Protein AF-A0A923KQR6-F1 (afdb_monomer)

InterPro domains:
  IPR025668 Transposase DDE domain [PF13586] (18-102)

Radius of gyration: 24.92 Å; Cα contacts (8 Å, |Δi|>4): 46; chains: 1; bounding box: 76×53×46 Å

pLDDT: mean 71.99, std 11.34, range [41.59, 89.44]

Secondary structure (DSSP, 8-state):
-HHHHHHHHHHHTT---GGG--HHHHHHHHHTT----S--SSSPPTT----HHHHHHHHHHHHHHHHHHHHHHHHS-GGG---SSHHHHHHHHHHHHHHHHTTHHHHHHHHHHHHHHHHHHHHHHHHHHTT-

Mean predicted aligned error: 14.21 Å

Foldseek 3Di:
DPPLVCLVVCCLVLQDDPVQLDPVSVVVCVVVVHDDADDHPDDDDPDDPHPPVVSVVSVVVNVVVVVLVVCLCVVLVLVPDPDPDVVVNVVSSVVSVVCSVVPVCVVVVVVVVVVVVVVVVVVVVVVVVVPD

Structure (mmCIF, N/CA/C/O backbone):
data_AF-A0A923KQR6-F1
#
_entry.id   AF-A0A923KQR6-F1
#
loop_
_atom_site.group_PDB
_atom_site.id
_atom_site.type_symbol
_atom_site.label_atom_id
_atom_site.label_alt_id
_atom_site.label_comp_id
_atom_site.label_asym_id
_atom_site.label_entity_id
_atom_site.label_seq_id
_a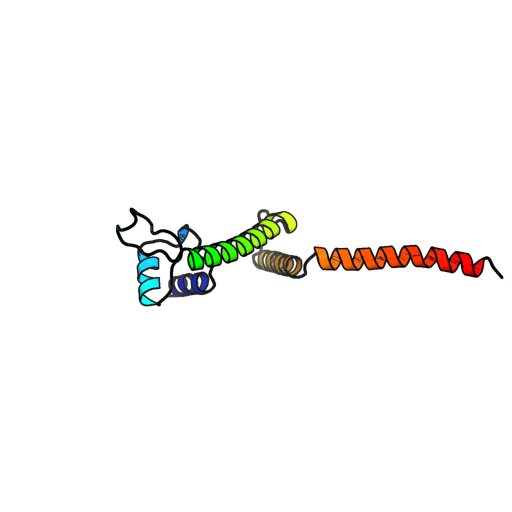tom_site.pdbx_PDB_ins_code
_atom_site.Cartn_x
_atom_site.Cartn_y
_atom_site.Cartn_z
_atom_site.occupancy
_atom_site.B_iso_or_equiv
_atom_site.auth_seq_id
_atom_site.auth_comp_id
_atom_site.auth_asym_id
_atom_site.auth_atom_id
_atom_site.pdbx_PDB_model_num
ATOM 1 N N . MET A 1 1 ? -21.169 2.965 -13.593 1.00 42.28 1 MET A N 1
ATOM 2 C CA . MET A 1 1 ? -21.320 1.812 -12.669 1.00 42.28 1 MET A CA 1
ATOM 3 C C . MET A 1 1 ? -19.983 1.195 -12.230 1.00 42.28 1 MET A C 1
ATOM 5 O O . MET A 1 1 ? -19.908 0.704 -11.112 1.00 42.28 1 MET A O 1
ATOM 9 N N . SER A 1 2 ? -18.929 1.223 -13.055 1.00 52.66 2 SER A N 1
ATOM 10 C CA . SER A 1 2 ? -17.590 0.686 -12.735 1.00 52.66 2 SER A CA 1
ATOM 11 C C . SER A 1 2 ? -16.929 1.319 -11.499 1.00 52.66 2 SER A 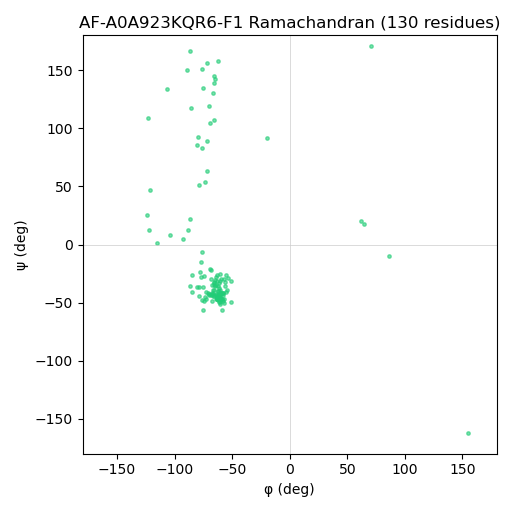C 1
ATOM 13 O O . SER A 1 2 ? -16.595 0.620 -10.546 1.00 52.66 2 SER A O 1
ATOM 15 N N . ASP A 1 3 ? -16.774 2.642 -11.493 1.00 58.41 3 ASP A N 1
ATOM 16 C CA . ASP A 1 3 ? -15.994 3.391 -10.494 1.00 58.41 3 ASP A CA 1
ATOM 17 C C . ASP A 1 3 ? -16.477 3.190 -9.037 1.00 58.41 3 ASP A C 1
ATOM 19 O O . ASP A 1 3 ? -15.681 2.905 -8.141 1.00 58.41 3 ASP A O 1
ATOM 23 N N . THR A 1 4 ? -17.791 3.208 -8.786 1.00 59.75 4 THR A N 1
ATOM 24 C CA . THR A 1 4 ? -18.372 2.917 -7.458 1.00 59.75 4 THR A CA 1
ATOM 25 C C . THR A 1 4 ? -18.219 1.459 -7.014 1.00 59.75 4 THR A C 1
ATOM 27 O O . THR A 1 4 ? -18.273 1.189 -5.809 1.00 59.75 4 THR A O 1
ATOM 30 N N . LYS A 1 5 ? -18.022 0.514 -7.945 1.00 60.91 5 LYS A N 1
ATOM 31 C CA . LYS A 1 5 ? -17.699 -0.882 -7.617 1.00 60.91 5 LYS A CA 1
ATOM 32 C C . LYS A 1 5 ? -16.238 -0.975 -7.174 1.00 60.91 5 LYS A C 1
ATOM 34 O O . LYS A 1 5 ? -16.004 -1.321 -6.015 1.00 60.91 5 LYS A O 1
ATOM 39 N N . ILE A 1 6 ? -15.315 -0.516 -8.028 1.00 58.88 6 ILE A N 1
ATOM 40 C CA . ILE A 1 6 ? -13.860 -0.465 -7.786 1.00 58.88 6 ILE A CA 1
ATOM 41 C C . ILE A 1 6 ? -13.551 0.209 -6.442 1.00 58.88 6 ILE A C 1
ATOM 43 O O . ILE A 1 6 ? -12.855 -0.367 -5.609 1.00 58.88 6 ILE A O 1
ATOM 47 N N . LYS A 1 7 ? -14.137 1.384 -6.171 1.00 60.88 7 LYS A N 1
ATOM 48 C CA . LYS A 1 7 ? -13.958 2.105 -4.898 1.00 60.88 7 LYS A CA 1
ATOM 49 C C . LYS A 1 7 ? -14.399 1.294 -3.677 1.00 60.88 7 LYS A C 1
ATOM 51 O O . LYS A 1 7 ? -13.704 1.300 -2.667 1.00 60.88 7 LYS A O 1
ATOM 56 N N . SER A 1 8 ? -15.531 0.589 -3.749 1.00 62.41 8 SER A N 1
ATOM 57 C CA . SER A 1 8 ? -16.006 -0.231 -2.621 1.00 62.41 8 SER A CA 1
ATOM 58 C C . SER A 1 8 ? -15.217 -1.527 -2.418 1.00 62.41 8 SER A C 1
ATOM 60 O O . SER A 1 8 ? -15.140 -2.030 -1.302 1.00 62.41 8 SER A O 1
ATOM 62 N N . GLU A 1 9 ? -14.637 -2.053 -3.493 1.00 64.94 9 GLU A N 1
ATOM 63 C CA . GLU A 1 9 ? -13.858 -3.289 -3.511 1.00 64.94 9 GLU A CA 1
ATOM 64 C C . GLU A 1 9 ? -12.443 -3.043 -2.980 1.00 64.94 9 GLU A C 1
ATOM 66 O O . GLU A 1 9 ? -11.993 -3.744 -2.079 1.00 64.94 9 GLU A O 1
ATOM 71 N N . PHE A 1 10 ? -11.799 -1.953 -3.413 1.00 63.81 10 PHE A N 1
ATOM 72 C CA . PHE A 1 10 ? -10.476 -1.550 -2.936 1.00 63.81 10 PHE A CA 1
ATOM 73 C C . PHE A 1 10 ? -10.417 -1.409 -1.407 1.00 63.81 10 PHE A C 1
ATOM 75 O O . PHE A 1 10 ? -9.431 -1.832 -0.805 1.00 63.81 10 PHE A O 1
ATOM 82 N N . ILE A 1 11 ? -11.464 -0.871 -0.754 1.00 65.06 11 ILE A N 1
ATOM 83 C CA . ILE A 1 11 ? -11.392 -0.583 0.708 1.00 65.06 11 ILE A CA 1
ATOM 84 C C . ILE A 1 11 ? -11.765 -1.895 1.457 1.00 65.06 11 ILE A C 1
ATOM 86 O O . ILE A 1 11 ? -11.283 -2.131 2.560 1.00 65.06 11 ILE A O 1
ATOM 90 N N . ARG A 1 12 ? -12.563 -2.802 0.853 1.00 64.56 12 ARG A N 1
ATOM 91 C CA . ARG A 1 12 ? -12.886 -4.121 1.442 1.00 64.56 12 ARG A CA 1
ATOM 92 C C . ARG A 1 12 ? -11.610 -4.921 1.743 1.00 64.56 12 ARG A C 1
ATOM 94 O O . ARG A 1 12 ? -11.590 -5.669 2.711 1.00 64.56 12 ARG A O 1
ATOM 101 N N . HIS A 1 13 ? -10.544 -4.698 0.975 1.00 63.94 13 HIS A N 1
ATOM 102 C CA . HIS A 1 13 ? -9.200 -5.235 1.213 1.00 63.94 13 HIS A CA 1
ATOM 103 C C . HIS A 1 13 ? -8.323 -4.368 2.152 1.00 63.94 13 HIS A C 1
ATOM 105 O O . HIS A 1 13 ? -7.101 -4.444 2.105 1.00 63.94 13 HIS A O 1
ATOM 111 N N . GLY A 1 14 ? -8.923 -3.513 2.987 1.00 60.34 14 GLY A N 1
ATOM 112 C CA . GLY A 1 14 ? -8.250 -2.705 4.015 1.00 60.34 14 GLY A CA 1
ATOM 113 C C . GLY A 1 14 ? -7.675 -1.356 3.554 1.00 60.34 14 GLY A C 1
ATOM 114 O O . GLY A 1 14 ? -7.306 -0.530 4.389 1.00 60.34 14 GLY A O 1
ATOM 115 N N . PHE A 1 15 ? -7.618 -1.066 2.248 1.00 62.12 15 PHE A N 1
ATOM 116 C CA . PHE A 1 15 ? -6.844 0.062 1.698 1.00 62.12 15 PHE A CA 1
ATOM 117 C C . PHE A 1 15 ? -7.515 1.462 1.828 1.00 62.12 15 PHE A C 1
ATOM 119 O O . PHE A 1 15 ? -7.611 2.233 0.868 1.00 62.12 15 PHE A O 1
ATOM 126 N N . TRP A 1 16 ? -7.957 1.841 3.037 1.00 66.88 16 TRP A N 1
ATOM 127 C CA . TRP A 1 16 ? -8.640 3.111 3.352 1.00 66.88 16 TRP A CA 1
ATOM 128 C C . TRP A 1 16 ? -7.687 4.315 3.537 1.00 66.88 16 TRP A C 1
ATOM 130 O O . TRP A 1 16 ? -7.321 4.691 4.654 1.00 66.88 16 TRP A O 1
ATOM 140 N N . HIS A 1 17 ? -7.316 5.000 2.445 1.00 67.94 17 HIS A N 1
ATOM 141 C CA . HIS A 1 17 ? -6.623 6.303 2.530 1.00 67.94 17 HIS A CA 1
ATOM 142 C C . HIS A 1 17 ? -7.581 7.465 2.895 1.00 67.94 17 HIS A C 1
ATOM 144 O O . HIS A 1 17 ? -8.757 7.453 2.527 1.00 67.94 17 HIS A O 1
ATOM 150 N N . LYS A 1 18 ? -7.082 8.527 3.561 1.00 69.81 18 LYS A N 1
ATOM 151 C CA . LYS A 1 18 ? -7.883 9.666 4.090 1.00 69.81 18 LYS A CA 1
ATOM 152 C C . LYS A 1 18 ? -8.786 10.341 3.042 1.00 69.81 18 LYS A C 1
ATOM 154 O O . LYS A 1 18 ? -9.857 10.853 3.385 1.00 69.81 18 LYS A O 1
ATOM 159 N N . VAL A 1 19 ? -8.380 10.311 1.770 1.00 73.44 19 VAL A N 1
ATOM 160 C CA . VAL A 1 19 ? -9.146 10.802 0.607 1.00 73.44 19 VAL A CA 1
ATOM 161 C C . VAL A 1 19 ? -10.534 10.155 0.522 1.00 73.44 19 VAL A C 1
ATOM 163 O O . VAL A 1 19 ? -11.516 10.861 0.295 1.00 73.44 19 VAL A O 1
ATOM 166 N N . TYR A 1 20 ? -10.640 8.853 0.799 1.00 70.31 20 TYR A N 1
ATOM 167 C CA . TYR A 1 20 ? -11.861 8.073 0.598 1.00 70.31 20 TYR A CA 1
ATOM 168 C C . TYR A 1 20 ? -12.947 8.278 1.666 1.00 70.31 20 TYR A C 1
ATOM 170 O O . TYR A 1 20 ? -14.100 7.949 1.398 1.00 70.31 20 TYR A O 1
ATOM 178 N N . ARG A 1 21 ? -12.648 8.878 2.833 1.00 74.44 21 ARG A N 1
ATOM 179 C CA . ARG A 1 21 ? -13.660 9.239 3.855 1.00 74.44 21 ARG A CA 1
ATOM 180 C C . ARG A 1 21 ? -14.515 10.461 3.442 1.00 74.44 21 ARG A C 1
ATOM 182 O O . ARG A 1 21 ? -14.567 11.446 4.176 1.00 74.44 21 ARG A O 1
ATOM 189 N N . ASN A 1 22 ? -15.150 10.452 2.266 1.00 78.12 22 ASN A N 1
ATOM 190 C CA . ASN A 1 22 ? -16.165 11.453 1.896 1.00 78.12 22 ASN A CA 1
ATOM 191 C C . ASN A 1 22 ? -17.569 11.027 2.402 1.00 78.12 22 ASN A C 1
ATOM 193 O O . ASN A 1 22 ? -17.765 9.891 2.839 1.00 78.12 22 ASN A O 1
ATOM 197 N N . ARG A 1 23 ? -18.552 11.942 2.388 1.00 78.56 23 ARG A N 1
ATOM 198 C CA . ARG A 1 23 ? -19.908 11.675 2.924 1.00 78.56 23 ARG A CA 1
ATOM 199 C C . ARG A 1 23 ? -20.666 10.592 2.138 1.00 78.56 23 ARG A C 1
ATOM 201 O O . ARG A 1 23 ? -21.469 9.873 2.724 1.00 78.56 23 ARG A O 1
ATOM 208 N N . GLU A 1 24 ? -20.405 10.464 0.842 1.00 82.19 24 GLU A N 1
ATOM 209 C CA . GLU A 1 24 ? -21.052 9.492 -0.053 1.00 82.19 24 GLU A CA 1
ATOM 210 C C . GLU A 1 24 ? -20.529 8.076 0.186 1.00 82.19 24 GLU A C 1
ATOM 212 O O . GLU A 1 24 ? -21.317 7.162 0.410 1.00 82.19 24 GLU A O 1
ATOM 217 N N . ASN A 1 25 ? -19.207 7.903 0.241 1.00 79.38 25 ASN A N 1
ATOM 218 C CA . ASN A 1 25 ? -18.563 6.638 0.573 1.00 79.38 25 ASN A CA 1
ATOM 219 C C . ASN A 1 25 ? -18.948 6.185 1.984 1.00 79.38 25 ASN A C 1
ATOM 221 O O . ASN A 1 25 ? -19.196 5.004 2.180 1.00 79.38 25 ASN A O 1
ATOM 225 N N . LEU A 1 26 ? -19.082 7.101 2.954 1.00 78.69 26 LEU A N 1
ATOM 226 C CA . LEU A 1 26 ? -19.596 6.768 4.289 1.00 78.69 26 LEU A CA 1
ATOM 227 C C . LEU A 1 26 ? -21.029 6.201 4.236 1.00 78.69 26 LEU A C 1
ATOM 229 O O . LEU A 1 26 ? -21.301 5.194 4.889 1.00 78.69 26 LEU A O 1
ATOM 233 N N . LYS A 1 27 ? -21.931 6.782 3.428 1.00 82.44 27 LYS A N 1
ATOM 234 C CA . LYS A 1 27 ? -23.270 6.208 3.181 1.00 82.44 27 LYS A CA 1
ATOM 235 C C . LYS A 1 27 ? -23.178 4.845 2.478 1.00 82.44 27 LYS A C 1
ATOM 237 O O . LYS A 1 27 ? -23.807 3.890 2.923 1.00 82.44 27 LYS A O 1
ATOM 242 N N . LEU A 1 28 ? -22.360 4.735 1.430 1.00 81.75 28 LEU A N 1
ATOM 243 C CA . LEU A 1 28 ? -22.159 3.509 0.649 1.00 81.75 28 LEU A CA 1
ATOM 244 C C . LEU A 1 28 ? -21.603 2.356 1.499 1.00 81.75 28 LEU A C 1
ATOM 246 O O . LEU A 1 28 ? -22.022 1.215 1.327 1.00 81.75 28 LEU A O 1
ATOM 250 N N . CYS A 1 29 ? -20.686 2.644 2.425 1.00 78.44 29 CYS A N 1
ATOM 251 C CA . CYS A 1 29 ? -20.106 1.652 3.327 1.00 78.44 29 CYS A CA 1
ATOM 252 C C . CYS A 1 29 ? -21.124 1.179 4.366 1.00 78.44 29 CYS A C 1
ATOM 254 O O . CYS A 1 29 ? -21.243 -0.027 4.557 1.00 78.44 29 CYS A O 1
ATOM 256 N N . LYS A 1 30 ? -21.935 2.087 4.937 1.00 81.19 30 LYS A N 1
ATOM 257 C CA . LYS A 1 30 ? -23.067 1.707 5.803 1.00 81.19 30 LYS A CA 1
ATOM 258 C C . LYS A 1 30 ? -24.048 0.773 5.084 1.00 81.19 30 LYS A C 1
ATOM 260 O O . LYS A 1 30 ? -24.377 -0.274 5.625 1.00 81.19 30 LYS A O 1
ATOM 265 N N . VAL A 1 31 ? -24.445 1.098 3.849 1.00 84.69 31 VAL A N 1
ATOM 266 C CA . VAL A 1 31 ? -25.334 0.245 3.027 1.00 84.69 31 VAL A CA 1
ATOM 267 C C . VAL A 1 31 ? -24.703 -1.116 2.697 1.00 84.69 31 VAL A C 1
ATOM 269 O O . VAL A 1 31 ? -25.413 -2.107 2.581 1.00 84.69 31 VAL A O 1
ATOM 272 N N . LYS A 1 32 ? -23.373 -1.191 2.564 1.00 81.12 32 LYS A N 1
ATOM 273 C CA . LYS A 1 32 ? -22.635 -2.431 2.259 1.00 81.12 32 LYS A CA 1
ATOM 274 C C . LYS A 1 32 ? -22.142 -3.202 3.497 1.00 81.12 32 LYS A C 1
ATOM 276 O O . LYS A 1 32 ? -21.408 -4.171 3.323 1.00 81.12 32 LYS A O 1
ATOM 281 N N . GLY A 1 33 ? -22.486 -2.776 4.717 1.00 78.81 33 GLY A N 1
ATOM 282 C CA . GLY A 1 33 ? -21.999 -3.389 5.964 1.00 78.81 33 GLY A CA 1
ATOM 283 C C . GLY A 1 33 ? -20.484 -3.259 6.198 1.00 78.81 33 GLY A C 1
ATOM 284 O O . GLY A 1 33 ? -19.912 -3.999 6.991 1.00 78.81 33 GLY A O 1
ATOM 285 N N . ILE A 1 34 ? -19.809 -2.342 5.497 1.00 77.88 34 ILE A N 1
ATOM 286 C CA . ILE A 1 34 ? -18.351 -2.172 5.543 1.00 77.88 34 ILE A CA 1
ATOM 287 C C . ILE A 1 34 ? -17.980 -1.250 6.712 1.00 77.88 34 ILE A C 1
ATOM 289 O O . ILE A 1 34 ? -18.340 -0.068 6.712 1.00 77.88 34 ILE A O 1
ATOM 293 N N . ARG A 1 35 ? -17.219 -1.769 7.687 1.00 74.69 35 ARG A N 1
ATOM 294 C CA . ARG A 1 35 ? -16.626 -0.964 8.769 1.00 74.69 35 ARG A CA 1
ATOM 295 C C . ARG A 1 3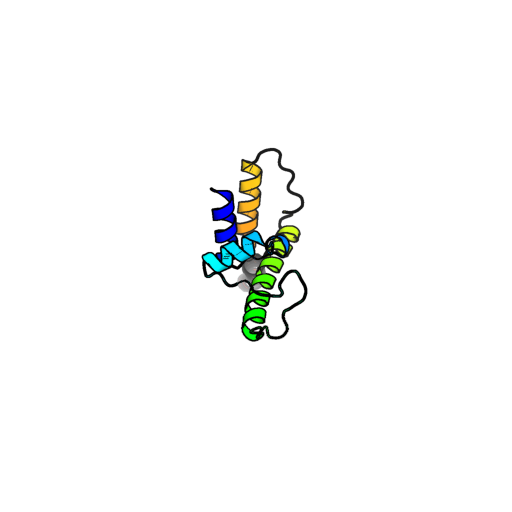5 ? -15.591 0.012 8.197 1.00 74.69 35 ARG A C 1
ATOM 297 O O . ARG A 1 35 ? -14.810 -0.344 7.318 1.00 74.69 35 ARG A O 1
ATOM 304 N N . LEU A 1 36 ? -15.584 1.240 8.715 1.00 73.56 36 LEU A N 1
ATOM 305 C CA . LEU A 1 36 ? -14.630 2.289 8.359 1.00 73.56 36 L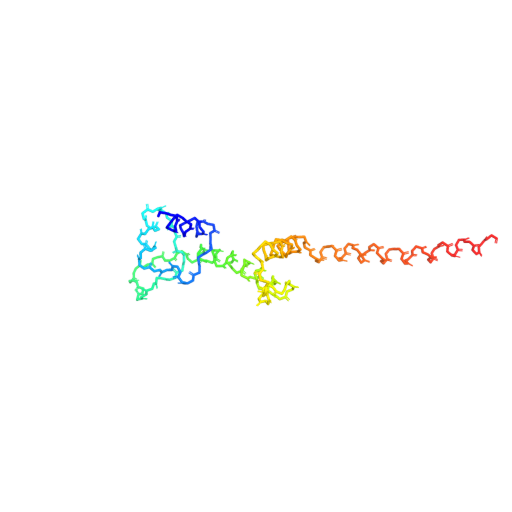EU A CA 1
ATOM 306 C C . LEU A 1 36 ? -13.909 2.767 9.619 1.00 73.56 36 LEU A C 1
ATOM 308 O O . LEU A 1 36 ? -14.512 3.426 10.461 1.00 73.56 36 LEU A O 1
ATOM 312 N N . SER A 1 37 ? -12.633 2.418 9.726 1.00 70.31 37 SER A N 1
ATOM 313 C CA . SER A 1 37 ? -11.840 2.553 10.952 1.00 70.31 37 SER A CA 1
ATOM 314 C C . SER A 1 37 ? -11.144 3.916 11.047 1.00 70.31 37 SER A C 1
ATOM 316 O O . SER A 1 37 ? -10.805 4.524 10.019 1.00 70.31 37 SER A O 1
ATOM 318 N N . GLY A 1 38 ? -10.932 4.411 12.268 1.00 71.38 38 GLY A N 1
ATOM 319 C CA . GLY A 1 38 ? -10.443 5.758 12.582 1.00 71.38 38 GLY A CA 1
ATOM 320 C C . GLY A 1 38 ? -11.428 6.921 12.308 1.00 71.38 38 GLY A C 1
ATOM 321 O O . GLY A 1 38 ? -12.458 6.759 11.654 1.00 71.38 38 GLY A O 1
ATOM 322 N N . PRO A 1 39 ? -11.103 8.151 12.758 1.00 69.31 39 PRO A N 1
ATOM 323 C CA . PRO A 1 39 ? -12.090 9.208 13.018 1.00 69.31 39 PRO A CA 1
ATOM 324 C C . PRO A 1 39 ? -12.849 9.750 11.793 1.00 69.31 39 PRO A C 1
ATOM 326 O O . PRO A 1 39 ? -12.296 9.933 10.699 1.00 69.31 39 PRO A O 1
ATOM 329 N N . ALA A 1 40 ? -14.121 10.092 12.012 1.00 66.19 40 ALA A N 1
ATOM 330 C CA . ALA A 1 40 ? -14.990 10.742 11.034 1.00 66.19 40 ALA A CA 1
ATOM 331 C C . ALA A 1 40 ? -14.476 12.135 10.605 1.00 66.19 40 ALA A C 1
ATOM 333 O O . ALA A 1 40 ? -13.729 12.800 11.322 1.00 66.19 40 ALA A O 1
ATOM 334 N N . ARG A 1 41 ? -14.902 12.620 9.426 1.00 65.00 41 ARG A N 1
ATOM 335 C CA . ARG A 1 41 ? -14.644 14.010 9.003 1.00 65.00 41 ARG A CA 1
ATOM 336 C C . ARG A 1 41 ? -15.637 14.966 9.674 1.00 65.00 41 ARG A C 1
ATOM 338 O O . ARG A 1 41 ? -16.714 15.207 9.131 1.00 65.00 41 ARG A O 1
ATOM 345 N N . GLY A 1 42 ? -15.257 15.524 10.820 1.00 70.06 42 GLY A N 1
ATOM 346 C CA . GLY A 1 42 ? -16.024 16.542 11.541 1.00 70.06 42 GLY A CA 1
ATOM 347 C C . GLY A 1 42 ? -15.714 16.541 13.036 1.00 70.06 42 GLY A C 1
ATOM 348 O O . GLY A 1 42 ? -14.707 15.978 13.463 1.00 70.06 42 GLY A O 1
ATOM 349 N N . ARG A 1 43 ? -16.603 17.145 13.830 1.00 75.88 43 ARG A N 1
ATOM 350 C CA . ARG A 1 43 ? -16.624 16.977 15.289 1.00 75.88 43 ARG A CA 1
ATOM 351 C C . ARG A 1 43 ? -17.002 15.518 15.614 1.00 75.88 43 ARG A C 1
ATOM 353 O O . ARG A 1 43 ? -17.991 15.049 15.047 1.00 75.88 43 ARG A O 1
ATOM 360 N N . PRO A 1 44 ? -16.265 14.799 16.482 1.00 67.00 44 PRO A N 1
ATOM 361 C CA . PRO A 1 44 ? -16.696 13.483 16.950 1.00 67.00 44 PRO A CA 1
ATOM 362 C C . PRO A 1 44 ? -17.993 13.618 17.772 1.00 67.00 44 PRO A C 1
ATOM 364 O O . PRO A 1 44 ? -18.146 14.612 18.492 1.00 67.00 44 PRO A O 1
ATOM 367 N N . PRO A 1 45 ? -18.942 12.673 17.669 1.00 69.19 45 PRO A N 1
ATOM 368 C CA . PRO A 1 45 ? -20.139 12.682 18.499 1.00 69.19 45 PRO A CA 1
ATOM 369 C C . PRO A 1 45 ? -19.789 12.312 19.948 1.00 69.19 45 PRO A C 1
ATOM 371 O O . PRO A 1 45 ? -18.795 11.639 20.213 1.00 69.19 45 PRO A O 1
ATOM 374 N N . GLN A 1 46 ? -20.629 12.745 20.890 1.00 67.38 46 GLN A N 1
ATOM 375 C CA . GLN A 1 46 ? -20.356 12.671 22.332 1.00 67.38 46 GLN A CA 1
ATOM 376 C C . GLN A 1 46 ? -20.126 11.233 22.854 1.00 67.38 46 GLN A C 1
ATOM 378 O O . GLN A 1 46 ? -19.382 11.054 23.814 1.00 67.38 46 GLN A O 1
ATOM 383 N N . ASN A 1 47 ? -20.744 10.228 22.216 1.00 59.62 47 ASN A N 1
ATOM 384 C CA . ASN A 1 47 ? -20.866 8.854 22.724 1.00 59.62 47 ASN A CA 1
ATOM 385 C C . ASN A 1 47 ? -20.308 7.775 21.760 1.00 59.62 47 ASN A C 1
ATOM 387 O O . ASN A 1 47 ? -20.759 6.631 21.805 1.00 59.62 47 ASN A O 1
ATOM 391 N N . ASP A 1 48 ? -19.359 8.102 20.871 1.00 64.62 48 ASP A N 1
ATOM 392 C CA . ASP A 1 48 ? -18.720 7.087 20.008 1.00 64.62 48 ASP A CA 1
ATOM 393 C C . ASP A 1 48 ? -17.815 6.152 20.839 1.00 64.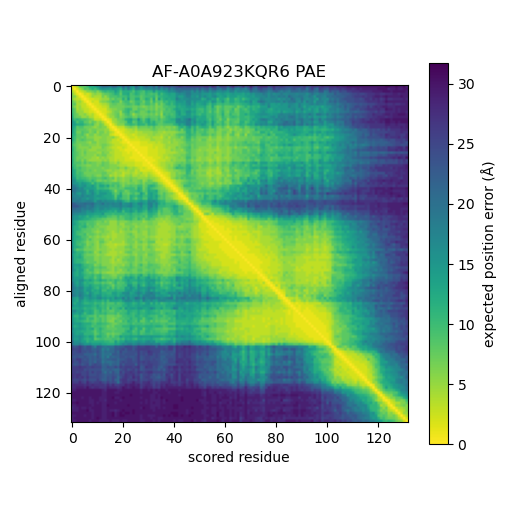62 48 ASP A C 1
ATOM 395 O O . ASP A 1 48 ? -16.694 6.505 21.219 1.00 64.62 48 ASP A O 1
ATOM 399 N N . VAL A 1 49 ? -18.279 4.923 21.086 1.00 63.06 49 VAL A N 1
ATOM 400 C CA . VAL A 1 49 ? -17.467 3.843 21.672 1.00 63.06 49 VAL A CA 1
ATOM 401 C C . VAL A 1 49 ? -16.526 3.289 20.597 1.00 63.06 49 VAL A C 1
ATOM 403 O O . VAL A 1 49 ? -16.814 2.300 19.927 1.00 63.06 49 VAL A O 1
ATOM 406 N N . ILE A 1 50 ? -15.393 3.966 20.404 1.00 67.06 50 ILE A N 1
ATOM 407 C CA . ILE A 1 50 ? -14.338 3.538 19.477 1.00 67.06 50 ILE A CA 1
ATOM 408 C C . ILE A 1 50 ? -13.654 2.283 20.039 1.00 67.06 50 ILE A C 1
ATOM 410 O O . ILE A 1 50 ? -13.025 2.343 21.100 1.00 67.06 50 ILE A O 1
ATOM 414 N N . ASP A 1 51 ? -13.707 1.167 19.305 1.00 72.81 51 ASP A N 1
ATOM 415 C CA . ASP A 1 51 ? -12.903 -0.021 19.612 1.00 72.81 51 ASP A CA 1
ATOM 416 C C . ASP A 1 51 ? -11.426 0.233 19.279 1.00 72.81 51 ASP A C 1
ATOM 418 O O . ASP A 1 51 ? -10.934 -0.041 18.184 1.00 72.81 51 ASP A O 1
ATOM 422 N N . LYS A 1 52 ? -10.708 0.753 20.276 1.00 76.38 52 LYS A N 1
ATOM 423 C CA . LYS A 1 52 ? -9.277 1.071 20.201 1.00 76.38 52 LYS A CA 1
ATOM 424 C C . LYS A 1 52 ? -8.395 -0.150 19.914 1.00 76.38 52 LYS A C 1
ATOM 426 O O . LYS A 1 52 ? -7.294 0.039 19.403 1.00 76.38 52 LYS A O 1
ATOM 431 N N . LYS A 1 53 ? -8.827 -1.376 20.252 1.00 79.62 53 LYS A N 1
ATOM 432 C CA . LYS A 1 53 ? -8.041 -2.592 19.973 1.00 79.62 53 LYS A CA 1
ATOM 433 C C . LYS A 1 53 ? -8.085 -2.902 18.484 1.00 79.62 53 LYS A C 1
ATOM 435 O O . LYS A 1 53 ? -7.044 -3.129 17.874 1.00 79.62 53 LYS A O 1
ATOM 440 N N . GLN A 1 54 ? -9.277 -2.855 17.900 1.00 74.00 54 GLN A N 1
ATOM 441 C CA . GLN A 1 54 ? -9.464 -3.102 16.479 1.00 74.00 54 GLN A CA 1
ATOM 442 C C . GLN A 1 54 ? -8.899 -1.964 15.612 1.00 74.00 54 GLN A C 1
ATOM 444 O O . GLN A 1 54 ? -8.194 -2.246 14.647 1.00 74.00 54 GLN A O 1
ATOM 449 N N . ASP A 1 55 ? -9.114 -0.695 15.986 1.00 78.12 55 ASP A N 1
ATOM 450 C CA . ASP A 1 55 ? -8.509 0.460 15.293 1.00 78.12 55 ASP A CA 1
ATOM 451 C C . ASP A 1 55 ? -6.967 0.345 15.256 1.00 78.12 55 ASP A C 1
ATOM 453 O O . ASP A 1 55 ? -6.348 0.707 14.257 1.00 78.12 55 ASP A O 1
ATOM 457 N N . TYR A 1 56 ? -6.333 -0.202 16.305 1.00 80.94 56 TYR A N 1
ATOM 458 C CA . TYR A 1 56 ? -4.885 -0.450 16.337 1.00 80.94 56 TYR A CA 1
ATOM 459 C C . TYR A 1 56 ? -4.437 -1.529 15.336 1.00 80.94 56 TYR A C 1
ATOM 461 O O . TYR A 1 56 ? -3.459 -1.311 14.620 1.00 80.94 56 TYR A O 1
ATOM 469 N N . VAL A 1 57 ? -5.154 -2.656 15.236 1.00 81.50 57 VAL A N 1
ATOM 470 C CA . VAL A 1 57 ? -4.857 -3.715 14.247 1.00 81.50 57 VAL A CA 1
ATOM 471 C C . VAL A 1 57 ? -4.974 -3.163 12.824 1.00 81.50 57 VAL A C 1
ATOM 473 O O . VAL A 1 57 ? -4.026 -3.266 12.045 1.00 81.50 57 VAL A O 1
ATOM 476 N N . ASP A 1 58 ? -6.078 -2.476 12.524 1.00 79.56 58 ASP A N 1
ATOM 477 C CA . ASP A 1 58 ? -6.339 -1.871 11.214 1.00 79.56 58 ASP A CA 1
ATOM 478 C C . ASP A 1 58 ? -5.272 -0.807 10.849 1.00 79.56 58 ASP A C 1
ATOM 480 O O . ASP A 1 58 ? -4.898 -0.645 9.683 1.00 79.56 58 ASP A O 1
ATOM 484 N N . ILE A 1 59 ? -4.732 -0.089 11.845 1.00 79.62 59 ILE A N 1
ATOM 485 C CA . ILE A 1 59 ? -3.593 0.829 11.681 1.00 79.62 59 ILE A CA 1
ATOM 486 C C . ILE A 1 59 ? -2.289 0.064 11.400 1.00 79.62 59 ILE A C 1
ATOM 488 O O . ILE A 1 59 ? -1.531 0.477 10.519 1.00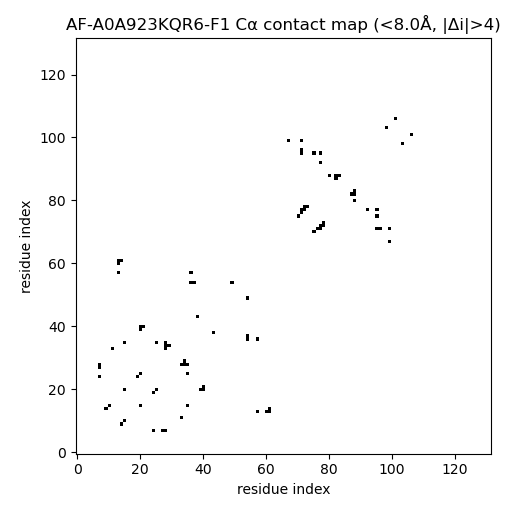 79.62 59 ILE A O 1
ATOM 492 N N . CYS A 1 60 ? -2.013 -1.034 12.107 1.00 83.38 60 CYS A N 1
ATOM 493 C CA . CYS A 1 60 ? -0.813 -1.851 11.912 1.00 83.38 60 CYS A CA 1
ATOM 494 C C . CYS A 1 60 ? -0.750 -2.481 10.513 1.00 83.38 60 CYS A C 1
ATOM 496 O O . CYS A 1 60 ? 0.277 -2.346 9.841 1.00 83.38 60 CYS A O 1
ATOM 498 N N . GLU A 1 61 ? -1.843 -3.088 10.041 1.00 80.50 61 GLU A N 1
ATOM 499 C CA . GLU A 1 61 ? -1.947 -3.651 8.685 1.00 80.50 61 GLU A CA 1
ATOM 500 C C . GLU A 1 61 ? -1.692 -2.577 7.617 1.00 80.50 61 GLU A C 1
ATOM 502 O O . GLU A 1 61 ? -0.842 -2.730 6.732 1.00 80.50 61 GLU A O 1
ATOM 507 N N . ARG A 1 62 ? -2.362 -1.425 7.755 1.00 80.31 62 ARG A N 1
ATOM 508 C CA . ARG A 1 62 ? -2.187 -0.264 6.874 1.00 80.31 62 ARG A CA 1
ATOM 509 C C . ARG A 1 62 ? -0.737 0.238 6.859 1.00 80.31 62 ARG A C 1
ATOM 511 O O . ARG A 1 62 ? -0.216 0.561 5.792 1.00 80.31 62 ARG A O 1
ATOM 518 N N . ILE A 1 63 ? -0.069 0.287 8.013 1.00 80.94 63 ILE A N 1
ATOM 519 C CA . ILE A 1 63 ? 1.338 0.703 8.129 1.00 80.94 63 ILE A CA 1
ATOM 520 C C . ILE A 1 63 ? 2.279 -0.292 7.436 1.00 80.94 63 ILE A C 1
ATOM 522 O O . ILE A 1 63 ? 3.238 0.139 6.792 1.00 80.94 63 ILE A O 1
ATOM 526 N N . GLU A 1 64 ? 2.041 -1.602 7.522 1.00 82.56 64 GLU A N 1
ATOM 527 C CA . GLU A 1 64 ? 2.876 -2.590 6.826 1.00 82.56 64 GLU A CA 1
ATOM 528 C C . GLU A 1 64 ? 2.789 -2.431 5.299 1.00 82.56 64 GLU A C 1
ATOM 530 O O . GLU A 1 64 ? 3.808 -2.432 4.599 1.00 82.56 64 GLU A O 1
ATOM 535 N N . VAL A 1 65 ? 1.580 -2.204 4.786 1.00 78.12 65 VAL A N 1
ATOM 536 C CA . VAL A 1 65 ? 1.326 -1.925 3.367 1.00 78.12 65 VAL A CA 1
ATOM 537 C C . VAL A 1 65 ? 1.998 -0.619 2.925 1.00 78.12 65 VAL A C 1
ATOM 539 O O . VAL A 1 65 ? 2.689 -0.593 1.905 1.00 78.12 65 VAL A O 1
ATOM 542 N N . GLU A 1 66 ? 1.863 0.466 3.692 1.00 83.00 66 GLU A N 1
ATOM 543 C CA . GLU A 1 66 ? 2.503 1.748 3.363 1.00 83.00 66 GLU A CA 1
ATOM 544 C C . GLU A 1 66 ? 4.038 1.670 3.429 1.00 83.00 66 GLU A C 1
ATOM 546 O O . GLU A 1 66 ? 4.718 2.277 2.595 1.00 83.00 66 GLU A O 1
ATOM 551 N N . ARG A 1 67 ? 4.606 0.849 4.324 1.00 84.81 67 ARG A N 1
ATOM 552 C CA . ARG A 1 67 ? 6.042 0.508 4.330 1.00 84.81 67 ARG A CA 1
ATOM 553 C C . ARG A 1 67 ? 6.451 -0.241 3.059 1.00 84.81 67 ARG A C 1
ATOM 555 O O . ARG A 1 67 ? 7.441 0.145 2.438 1.00 84.81 67 ARG A O 1
ATOM 562 N N . LYS A 1 68 ? 5.683 -1.251 2.627 1.00 82.25 68 LYS A N 1
ATOM 563 C CA . LYS A 1 68 ? 5.923 -1.994 1.372 1.00 82.25 68 LYS A CA 1
ATOM 564 C C . LYS A 1 68 ? 5.902 -1.065 0.149 1.00 82.25 68 LYS A C 1
ATOM 566 O O . LYS A 1 68 ? 6.852 -1.082 -0.631 1.00 82.25 68 LYS A O 1
ATOM 571 N N . PHE A 1 69 ? 4.908 -0.181 0.022 1.00 80.38 69 PHE A N 1
ATOM 572 C CA . PHE A 1 69 ? 4.862 0.821 -1.058 1.00 80.38 69 PHE A CA 1
ATOM 573 C C . PHE A 1 69 ? 5.983 1.871 -0.980 1.00 80.38 69 PHE A C 1
ATOM 575 O O . PHE A 1 69 ? 6.467 2.331 -2.016 1.00 80.38 69 PHE A O 1
ATOM 582 N N . SER A 1 70 ? 6.422 2.255 0.219 1.00 84.50 70 SER A N 1
ATOM 583 C CA . SER A 1 70 ? 7.545 3.190 0.387 1.00 84.50 70 SER A CA 1
ATOM 584 C C . SER A 1 70 ? 8.867 2.552 -0.049 1.00 84.50 70 SER A C 1
ATOM 586 O O . SER A 1 70 ? 9.631 3.153 -0.804 1.00 84.50 70 SER A O 1
ATOM 588 N N . LEU A 1 71 ? 9.096 1.293 0.338 1.00 84.56 71 LEU A N 1
ATOM 589 C CA . LEU A 1 71 ? 10.251 0.500 -0.082 1.00 84.56 71 LEU A CA 1
ATOM 590 C C . LEU A 1 71 ? 10.232 0.243 -1.600 1.00 84.56 71 LEU A C 1
ATOM 592 O O . LEU A 1 71 ? 11.284 0.305 -2.232 1.00 84.56 71 LEU A O 1
ATOM 596 N N . ALA A 1 72 ? 9.049 0.064 -2.197 1.00 84.25 72 ALA A N 1
ATOM 597 C CA . ALA A 1 72 ? 8.858 -0.027 -3.645 1.00 84.25 72 ALA A CA 1
ATOM 598 C C . ALA A 1 72 ? 9.306 1.243 -4.388 1.00 84.25 72 ALA A C 1
ATOM 600 O O . ALA A 1 72 ? 10.065 1.172 -5.354 1.00 84.25 72 ALA A O 1
ATOM 601 N N . LYS A 1 73 ? 8.882 2.421 -3.911 1.00 84.62 73 LYS A N 1
ATOM 602 C CA . LYS A 1 73 ? 9.298 3.716 -4.474 1.00 84.62 73 LYS A CA 1
ATOM 603 C C . LYS A 1 73 ? 10.802 3.947 -4.342 1.00 84.62 73 LYS A C 1
ATOM 605 O O . LYS A 1 73 ? 11.402 4.448 -5.286 1.00 84.62 73 LYS A O 1
ATOM 610 N N . PHE A 1 74 ? 11.391 3.566 -3.207 1.00 83.12 74 PHE A N 1
ATOM 611 C CA . PHE A 1 74 ? 12.810 3.783 -2.918 1.00 83.12 74 PHE A CA 1
ATOM 612 C C . PHE A 1 74 ? 13.740 2.810 -3.660 1.00 83.12 74 PHE A C 1
ATOM 614 O O . PHE A 1 74 ? 14.711 3.246 -4.265 1.00 83.12 74 PHE A O 1
ATOM 621 N N . LYS A 1 75 ? 13.456 1.498 -3.644 1.00 80.62 75 LYS A N 1
ATOM 622 C CA . LYS A 1 75 ? 14.342 0.479 -4.243 1.00 80.62 75 LYS A CA 1
ATOM 623 C C . LYS A 1 75 ? 14.109 0.230 -5.728 1.00 80.62 75 LYS A C 1
ATOM 625 O O . LYS A 1 75 ? 15.062 -0.048 -6.442 1.00 80.62 75 LYS A O 1
ATOM 630 N N . CYS A 1 76 ? 12.859 0.290 -6.182 1.00 80.69 76 CYS A N 1
ATOM 631 C CA . CYS A 1 76 ? 12.489 -0.017 -7.567 1.00 80.69 76 CYS A CA 1
ATOM 632 C C . CYS A 1 76 ? 12.192 1.248 -8.387 1.00 80.69 76 CYS A C 1
ATOM 634 O O . CYS A 1 76 ? 11.679 1.156 -9.497 1.00 80.69 76 CYS A O 1
ATOM 636 N N . GLY A 1 77 ? 12.453 2.438 -7.832 1.00 82.38 77 GLY A N 1
ATOM 637 C CA . GLY A 1 77 ? 12.284 3.707 -8.537 1.00 82.38 77 GLY A CA 1
ATOM 638 C C . GLY A 1 77 ? 10.850 4.008 -8.987 1.00 82.38 77 GLY A C 1
ATOM 639 O O . GLY A 1 77 ? 10.676 4.840 -9.872 1.00 82.38 77 GLY A O 1
ATOM 640 N N . LEU A 1 78 ? 9.815 3.377 -8.405 1.00 84.25 78 LEU A N 1
ATOM 641 C CA . LEU A 1 78 ? 8.426 3.498 -8.894 1.00 84.25 78 LEU A CA 1
ATOM 642 C C . LEU A 1 78 ? 7.914 4.949 -8.983 1.00 84.25 78 LEU A C 1
ATOM 644 O O . LEU A 1 78 ? 7.035 5.237 -9.786 1.00 84.25 78 LEU A O 1
ATOM 648 N N . GLY A 1 79 ? 8.457 5.868 -8.175 1.00 79.94 79 GLY A N 1
ATOM 649 C CA . GLY A 1 79 ? 8.128 7.299 -8.235 1.00 79.94 79 GLY A CA 1
ATOM 650 C C . GLY A 1 79 ? 8.762 8.070 -9.404 1.00 79.94 79 GLY A C 1
ATOM 651 O O . GLY A 1 79 ? 8.455 9.244 -9.579 1.00 79.94 79 GLY A O 1
ATOM 652 N N . LEU A 1 80 ? 9.643 7.434 -10.182 1.00 82.88 80 LEU A N 1
ATOM 653 C CA . LEU A 1 80 ? 10.406 8.023 -11.290 1.00 82.88 80 LEU A CA 1
ATOM 654 C C . LEU A 1 80 ? 10.045 7.416 -12.659 1.00 82.88 80 LEU A C 1
ATOM 656 O O . LEU A 1 80 ? 10.624 7.808 -13.674 1.00 82.88 80 LEU A O 1
ATOM 660 N N . ILE A 1 81 ? 9.090 6.479 -12.713 1.00 83.38 81 ILE A N 1
ATOM 661 C CA . ILE A 1 81 ? 8.644 5.850 -13.962 1.00 83.38 81 ILE A CA 1
ATOM 662 C C . ILE A 1 81 ? 7.965 6.899 -14.854 1.00 83.38 81 ILE A C 1
ATOM 664 O O . ILE A 1 81 ? 6.840 7.323 -14.603 1.00 83.38 81 ILE A O 1
ATOM 668 N N . ARG A 1 82 ? 8.658 7.295 -15.927 1.00 76.25 82 ARG A N 1
ATOM 669 C CA . ARG A 1 82 ? 8.173 8.209 -16.979 1.00 76.25 82 ARG A CA 1
ATOM 670 C C . ARG A 1 82 ? 8.207 7.532 -18.353 1.00 76.25 82 ARG A C 1
ATOM 672 O O . ARG A 1 82 ? 8.741 8.071 -19.319 1.00 76.25 82 ARG A O 1
ATOM 679 N N . LEU A 1 83 ? 7.692 6.305 -18.411 1.00 81.69 83 LEU A N 1
ATOM 680 C CA . LEU A 1 83 ? 7.613 5.513 -19.639 1.00 81.69 83 LEU A CA 1
ATOM 681 C C . LEU A 1 83 ? 6.479 6.032 -20.534 1.00 81.69 83 LEU A C 1
ATOM 683 O O . LEU A 1 83 ? 5.385 6.312 -20.051 1.00 81.69 83 LEU A O 1
ATOM 687 N N . ARG A 1 84 ? 6.752 6.173 -21.838 1.00 77.81 84 ARG A N 1
ATOM 688 C CA . ARG A 1 84 ? 5.787 6.695 -22.828 1.00 77.81 84 ARG A CA 1
ATOM 689 C C . ARG A 1 84 ? 4.734 5.670 -23.263 1.00 77.81 84 ARG A C 1
ATOM 691 O O . ARG A 1 84 ? 3.674 6.073 -23.725 1.00 77.81 84 ARG A O 1
ATOM 698 N N . LEU A 1 85 ? 5.028 4.375 -23.132 1.00 89.44 85 LEU A N 1
ATOM 699 C CA . LEU A 1 85 ? 4.129 3.276 -23.485 1.00 89.44 85 LEU A CA 1
ATOM 700 C C . LEU A 1 85 ? 3.571 2.625 -22.214 1.00 89.44 85 LEU A C 1
ATOM 702 O O . LEU A 1 85 ? 4.324 2.327 -21.281 1.00 89.44 85 LEU A O 1
ATOM 706 N N . LEU A 1 86 ? 2.255 2.395 -22.195 1.00 86.31 86 LEU A N 1
ATOM 707 C CA . LEU A 1 86 ? 1.546 1.828 -21.046 1.00 86.31 86 LEU A CA 1
ATOM 708 C C . LEU A 1 86 ? 2.039 0.415 -20.718 1.00 86.31 86 LEU A C 1
ATOM 710 O O . LEU A 1 86 ? 2.306 0.131 -19.553 1.00 86.31 86 LEU A O 1
ATOM 714 N N . ASP A 1 87 ? 2.242 -0.430 -21.729 1.00 86.38 87 ASP A N 1
ATOM 715 C CA . ASP A 1 87 ? 2.639 -1.832 -21.554 1.00 86.38 87 ASP A CA 1
ATOM 716 C C . ASP A 1 87 ? 4.008 -1.955 -20.877 1.00 86.38 87 ASP A C 1
ATOM 718 O O . ASP A 1 87 ? 4.162 -2.674 -19.892 1.00 86.38 87 ASP A O 1
ATOM 722 N N . THR A 1 88 ? 4.995 -1.160 -21.310 1.00 84.31 88 THR A N 1
ATOM 723 C CA . THR A 1 88 ? 6.314 -1.094 -20.658 1.00 84.31 88 THR A CA 1
ATOM 724 C C . THR A 1 88 ? 6.204 -0.593 -19.214 1.00 84.31 88 THR A C 1
ATOM 726 O O . THR A 1 88 ? 6.928 -1.066 -18.334 1.00 84.31 88 THR A O 1
ATOM 729 N N . GLY A 1 89 ? 5.287 0.345 -18.952 1.00 86.44 89 GLY A N 1
ATOM 730 C CA . GLY A 1 89 ? 4.946 0.810 -17.607 1.00 86.44 89 GLY A CA 1
ATOM 731 C C . GLY A 1 89 ? 4.413 -0.316 -16.721 1.00 86.44 89 GLY A C 1
ATOM 732 O O . GLY A 1 89 ? 4.943 -0.547 -15.634 1.00 86.44 89 GLY A O 1
ATOM 733 N N . LEU A 1 90 ? 3.420 -1.059 -17.212 1.00 87.69 90 LEU A N 1
ATOM 734 C CA . LEU A 1 90 ? 2.822 -2.204 -16.525 1.00 87.69 90 LEU A CA 1
ATOM 735 C C . LEU A 1 90 ? 3.850 -3.313 -16.268 1.00 87.69 90 LEU A C 1
ATOM 737 O O . LEU A 1 90 ? 3.950 -3.785 -15.137 1.00 87.69 90 LEU A O 1
ATOM 741 N N . CYS A 1 91 ? 4.677 -3.668 -17.257 1.00 86.81 91 CYS A N 1
ATOM 742 C CA . CYS A 1 91 ? 5.758 -4.643 -17.091 1.00 86.81 91 CYS A CA 1
ATOM 743 C C . CYS A 1 91 ? 6.786 -4.200 -16.037 1.00 86.81 91 CYS A C 1
ATOM 745 O O . CYS A 1 91 ? 7.185 -5.004 -15.196 1.00 86.81 91 CYS A O 1
ATOM 747 N N . THR A 1 92 ? 7.175 -2.922 -16.020 1.00 87.19 92 THR A N 1
ATOM 748 C CA . THR A 1 92 ? 8.134 -2.384 -15.035 1.00 87.19 92 THR A CA 1
ATOM 749 C C . THR A 1 92 ? 7.552 -2.397 -13.615 1.00 87.19 92 THR A C 1
ATOM 751 O O . THR A 1 92 ? 8.245 -2.747 -12.655 1.00 87.19 92 THR A O 1
ATOM 754 N N . ILE A 1 93 ? 6.263 -2.072 -13.466 1.00 87.94 93 ILE A N 1
ATOM 755 C CA . ILE A 1 93 ? 5.540 -2.159 -12.188 1.00 87.94 93 ILE A CA 1
ATOM 756 C C . ILE A 1 93 ? 5.417 -3.623 -11.735 1.00 87.94 93 ILE A C 1
ATOM 758 O O . ILE A 1 93 ? 5.700 -3.921 -10.576 1.00 87.94 93 ILE A O 1
ATOM 762 N N . ALA A 1 94 ? 5.067 -4.547 -12.635 1.00 87.50 94 ALA A N 1
ATOM 763 C CA . ALA A 1 94 ? 4.956 -5.974 -12.334 1.00 87.50 94 ALA A CA 1
ATOM 764 C C . ALA A 1 94 ? 6.301 -6.580 -11.894 1.00 87.50 94 ALA A C 1
ATOM 766 O O . ALA A 1 94 ? 6.370 -7.211 -10.839 1.00 87.50 94 ALA A O 1
ATOM 767 N N . LEU A 1 95 ? 7.386 -6.315 -12.633 1.00 84.25 95 LEU A N 1
ATOM 768 C CA . LEU A 1 95 ? 8.748 -6.722 -12.266 1.00 84.25 95 LEU A CA 1
ATOM 769 C C . LEU A 1 95 ? 9.159 -6.159 -10.900 1.00 84.25 95 LEU A C 1
ATOM 771 O O . LEU A 1 95 ? 9.705 -6.887 -10.073 1.00 84.25 95 LEU A O 1
ATOM 775 N N . SER A 1 96 ? 8.832 -4.895 -10.619 1.00 83.75 96 SER A N 1
ATOM 776 C CA . SER A 1 96 ? 9.080 -4.289 -9.307 1.00 83.75 96 SER A CA 1
ATOM 777 C C . SER A 1 96 ? 8.330 -5.023 -8.192 1.00 83.75 96 SER A C 1
ATOM 779 O O . SER A 1 96 ? 8.923 -5.358 -7.170 1.00 83.75 96 SER A O 1
ATOM 781 N N . ILE A 1 97 ? 7.043 -5.334 -8.385 1.00 84.25 97 ILE A N 1
ATOM 782 C CA . ILE A 1 97 ? 6.232 -6.095 -7.420 1.00 84.25 97 ILE A CA 1
ATOM 783 C C . ILE A 1 97 ? 6.822 -7.495 -7.190 1.00 84.25 97 ILE A C 1
ATOM 785 O O . ILE A 1 97 ? 6.907 -7.933 -6.040 1.00 84.25 97 ILE A O 1
ATOM 789 N N . VAL A 1 98 ? 7.287 -8.174 -8.241 1.00 83.56 98 VAL A N 1
ATOM 790 C CA . VAL A 1 98 ? 7.971 -9.474 -8.138 1.00 83.56 98 VAL A CA 1
ATOM 791 C C . VAL A 1 98 ? 9.254 -9.353 -7.306 1.00 83.56 98 VAL A C 1
ATOM 793 O O . VAL A 1 98 ? 9.406 -10.083 -6.330 1.00 83.56 98 VAL A O 1
ATOM 796 N N . VAL A 1 99 ? 10.120 -8.378 -7.601 1.00 81.12 99 VAL A N 1
ATOM 797 C CA . VAL A 1 99 ? 11.371 -8.105 -6.859 1.00 81.12 99 VAL A CA 1
ATOM 798 C C . VAL A 1 99 ? 11.129 -7.764 -5.379 1.00 81.12 99 VAL A C 1
ATOM 800 O O . VAL A 1 99 ? 11.951 -8.079 -4.518 1.00 81.12 99 VAL A O 1
ATOM 803 N N . LEU A 1 100 ? 9.994 -7.144 -5.050 1.00 78.81 100 LEU A N 1
ATOM 804 C CA . LEU A 1 100 ? 9.634 -6.793 -3.672 1.00 78.81 100 LEU A CA 1
ATOM 805 C C . LEU A 1 100 ? 9.102 -7.989 -2.869 1.00 78.81 100 LEU A C 1
ATOM 807 O O . LEU A 1 100 ? 9.389 -8.092 -1.675 1.00 78.81 100 LEU A O 1
ATOM 811 N N . ASN A 1 101 ? 8.351 -8.892 -3.507 1.00 77.06 101 ASN A N 1
ATOM 812 C CA . ASN A 1 101 ? 7.816 -10.099 -2.865 1.00 77.06 101 ASN A CA 1
ATOM 813 C C . ASN A 1 101 ? 8.862 -11.224 -2.774 1.00 77.06 101 ASN A C 1
ATOM 815 O O . ASN A 1 101 ? 8.946 -11.904 -1.745 1.00 77.06 101 ASN A O 1
ATOM 819 N N . LEU A 1 102 ? 9.725 -11.360 -3.790 1.00 69.25 102 LEU A N 1
ATOM 820 C CA . LEU A 1 102 ? 10.945 -12.177 -3.771 1.00 69.25 102 LEU A CA 1
ATOM 821 C C . LEU A 1 102 ? 12.013 -11.531 -2.877 1.00 69.25 102 LEU A C 1
ATOM 823 O O . LEU A 1 102 ? 13.073 -11.129 -3.345 1.00 69.25 102 LEU A O 1
ATOM 827 N N . ASN A 1 103 ? 11.692 -11.420 -1.583 1.00 63.56 103 ASN A N 1
ATOM 828 C CA . ASN A 1 103 ? 12.477 -10.842 -0.494 1.00 63.56 103 ASN A CA 1
ATOM 829 C C . ASN A 1 103 ? 13.977 -10.752 -0.815 1.00 63.56 103 ASN A C 1
ATOM 831 O O . ASN A 1 103 ? 14.733 -11.677 -0.509 1.00 63.56 103 ASN A O 1
ATOM 835 N N . LEU A 1 104 ? 14.418 -9.611 -1.366 1.00 58.72 104 LEU A N 1
ATOM 836 C CA . LEU A 1 104 ? 15.812 -9.404 -1.785 1.00 58.72 104 LEU A CA 1
ATOM 837 C C . LEU A 1 104 ? 16.812 -9.749 -0.676 1.00 58.72 104 LEU A C 1
ATOM 839 O O . LEU A 1 104 ? 17.897 -10.236 -0.955 1.00 58.72 104 LEU A O 1
ATOM 843 N N . ARG A 1 105 ? 16.433 -9.553 0.595 1.00 57.19 105 ARG A N 1
ATOM 844 C CA . ARG A 1 105 ? 17.252 -9.913 1.759 1.00 57.19 105 ARG A CA 1
ATOM 845 C C . ARG A 1 105 ? 17.467 -11.426 1.906 1.00 57.19 105 ARG A C 1
ATOM 847 O O . ARG A 1 105 ? 18.548 -11.812 2.319 1.00 57.19 105 ARG A O 1
ATOM 854 N N . LYS A 1 106 ? 16.486 -12.270 1.560 1.00 63.09 106 LYS A N 1
ATOM 855 C CA . LYS A 1 106 ? 16.646 -13.736 1.531 1.00 63.09 106 LYS A CA 1
ATOM 856 C C . LYS A 1 106 ? 17.490 -14.171 0.333 1.00 63.09 106 LYS A C 1
ATOM 858 O O . LYS A 1 106 ? 18.408 -14.957 0.518 1.00 63.09 106 LYS A O 1
ATOM 863 N N . VAL A 1 107 ? 17.229 -13.622 -0.858 1.00 64.25 107 VAL A N 1
ATOM 864 C CA . VAL A 1 107 ? 17.955 -13.997 -2.086 1.00 64.25 107 VAL A CA 1
ATOM 865 C C . VAL A 1 107 ? 19.422 -13.555 -2.030 1.00 64.25 107 VAL A C 1
ATOM 867 O O . VAL A 1 107 ? 20.300 -14.388 -2.229 1.00 64.25 107 VAL A O 1
ATOM 870 N N . LEU A 1 108 ? 19.718 -12.297 -1.665 1.00 62.22 108 LEU A N 1
ATOM 871 C CA . LEU A 1 108 ? 21.105 -11.856 -1.456 1.00 62.22 108 LEU A CA 1
ATOM 872 C C . LEU A 1 108 ? 21.779 -12.617 -0.314 1.00 62.22 108 LEU A C 1
ATOM 874 O O . LEU A 1 108 ? 22.947 -12.949 -0.448 1.00 62.22 108 LEU A O 1
ATOM 878 N N . CYS A 1 109 ? 21.091 -12.896 0.800 1.00 64.50 109 CYS A N 1
ATOM 879 C CA . CYS A 1 109 ? 21.725 -13.612 1.910 1.00 64.50 109 CYS A CA 1
ATOM 880 C C . CYS A 1 109 ? 22.055 -15.061 1.530 1.00 64.50 109 CYS A C 1
ATOM 882 O O . CYS A 1 109 ? 23.175 -15.482 1.787 1.00 64.50 109 CYS A O 1
ATOM 884 N N . ALA A 1 110 ? 21.164 -15.771 0.828 1.00 65.75 110 ALA A N 1
ATOM 885 C CA . ALA A 1 110 ? 21.448 -17.105 0.299 1.00 65.75 110 ALA A CA 1
ATOM 886 C C . ALA A 1 110 ? 22.588 -17.087 -0.736 1.00 65.75 110 ALA A C 1
ATOM 888 O O . ALA A 1 110 ? 23.505 -17.899 -0.655 1.00 65.75 110 ALA A O 1
ATOM 889 N N . HIS A 1 111 ? 22.590 -16.126 -1.667 1.00 67.69 111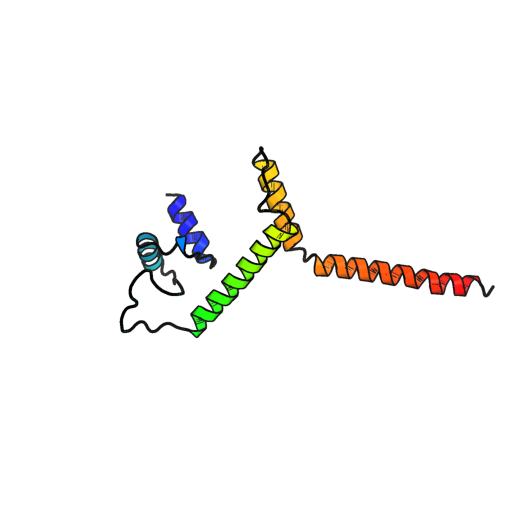 HIS A N 1
ATOM 890 C CA . HIS A 1 111 ? 23.647 -15.997 -2.676 1.00 67.69 111 HIS A CA 1
ATOM 891 C C . HIS A 1 111 ? 25.002 -15.595 -2.059 1.00 67.69 111 HIS A C 1
ATOM 893 O O . HIS A 1 111 ? 26.051 -16.052 -2.512 1.00 67.69 111 HIS A O 1
ATOM 899 N N . PHE A 1 112 ? 24.995 -14.776 -1.004 1.00 69.00 112 PHE A N 1
ATOM 900 C CA . PHE A 1 112 ? 26.186 -14.398 -0.243 1.00 69.00 112 PHE A CA 1
ATOM 901 C C . PHE A 1 112 ? 26.694 -15.557 0.624 1.00 69.00 112 PHE A C 1
ATOM 903 O O . PHE A 1 112 ? 27.892 -15.809 0.651 1.00 69.00 112 PHE A O 1
ATOM 910 N N . GLN A 1 113 ? 25.804 -16.317 1.271 1.00 68.31 113 GLN A N 1
ATOM 911 C CA . GLN A 1 113 ? 26.149 -17.554 1.981 1.00 68.31 113 GLN A CA 1
ATOM 912 C C . GLN A 1 113 ? 26.783 -18.574 1.029 1.00 68.31 113 GLN A C 1
ATOM 914 O O . GLN A 1 113 ? 27.841 -19.111 1.338 1.00 68.31 113 GLN A O 1
ATOM 919 N N . PHE A 1 114 ? 26.193 -18.786 -0.150 1.00 73.81 114 PHE A N 1
ATOM 920 C CA . PHE A 1 114 ? 26.727 -19.682 -1.178 1.00 73.81 114 PHE A CA 1
ATOM 921 C C . PHE A 1 114 ? 28.119 -19.240 -1.664 1.00 73.81 114 PHE A C 1
ATOM 923 O O . PHE A 1 114 ? 29.041 -20.049 -1.720 1.00 73.81 114 PHE A O 1
ATOM 930 N N . PHE A 1 115 ? 28.303 -17.942 -1.928 1.00 75.56 115 PHE A N 1
ATOM 931 C CA . PHE A 1 115 ? 29.595 -17.368 -2.321 1.00 75.56 115 PHE A CA 1
ATOM 932 C C . PHE A 1 115 ? 30.664 -17.503 -1.220 1.00 75.56 115 PHE A C 1
ATOM 934 O O . PHE A 1 115 ? 31.779 -17.945 -1.490 1.00 75.56 115 PHE A O 1
ATOM 941 N N . MET A 1 116 ? 30.315 -17.197 0.034 1.00 69.62 116 MET A N 1
ATOM 942 C CA . MET A 1 116 ? 31.218 -17.339 1.182 1.00 69.62 116 MET A CA 1
ATOM 943 C C . MET A 1 116 ? 31.590 -18.803 1.456 1.00 69.62 116 MET A C 1
ATOM 945 O O . MET A 1 116 ? 32.732 -19.076 1.820 1.00 69.62 116 MET A O 1
ATOM 949 N N . LEU A 1 117 ? 30.670 -19.755 1.259 1.00 67.69 117 LEU A N 1
ATOM 950 C CA . LEU A 1 117 ? 30.974 -21.188 1.350 1.00 67.69 117 LEU A CA 1
ATOM 951 C C . LEU A 1 117 ? 31.923 -21.632 0.226 1.00 67.69 117 LEU A C 1
ATOM 953 O O . LEU A 1 117 ? 32.893 -22.336 0.504 1.00 67.69 117 LEU A O 1
ATOM 957 N N . GLY A 1 118 ? 31.706 -21.161 -1.007 1.00 64.75 118 GLY A N 1
ATOM 958 C CA . GLY A 1 118 ? 32.587 -21.433 -2.148 1.00 64.75 118 GLY A CA 1
ATOM 959 C C . GLY A 1 118 ? 34.037 -21.000 -1.903 1.00 64.75 118 GLY A C 1
ATOM 960 O O . GLY A 1 118 ? 34.946 -21.817 -2.032 1.00 64.75 118 GLY A O 1
ATOM 961 N N . LEU A 1 119 ? 34.254 -19.759 -1.448 1.00 59.62 119 LEU A N 1
ATOM 962 C CA . LEU A 1 119 ? 35.600 -19.235 -1.157 1.00 59.62 119 LEU A CA 1
ATOM 963 C C . LEU A 1 119 ? 36.329 -19.979 -0.021 1.00 59.62 119 LEU A C 1
ATOM 965 O O . LEU A 1 119 ? 37.558 -20.018 0.004 1.00 59.62 119 LEU A O 1
ATOM 969 N N . ASN A 1 120 ? 35.596 -20.591 0.914 1.00 54.50 120 ASN A N 1
ATOM 970 C CA . ASN A 1 120 ? 36.208 -21.431 1.945 1.00 54.50 120 ASN A CA 1
ATOM 971 C C . ASN A 1 120 ? 36.611 -22.818 1.406 1.00 54.50 120 ASN A C 1
ATOM 973 O O . ASN A 1 120 ? 37.577 -23.392 1.906 1.00 54.50 120 ASN A O 1
ATOM 977 N N . GLY A 1 121 ? 35.938 -23.343 0.374 1.00 53.56 121 GLY A N 1
ATOM 978 C CA . GLY A 1 121 ? 36.232 -24.656 -0.219 1.00 53.56 121 GLY A CA 1
ATOM 979 C C . GLY A 1 121 ? 37.646 -24.773 -0.802 1.00 53.56 121 GLY A C 1
ATOM 980 O O . GLY A 1 121 ? 38.366 -25.724 -0.486 1.00 53.56 121 GLY A O 1
ATOM 981 N N . ASP A 1 122 ? 38.086 -23.766 -1.565 1.00 51.59 122 ASP A N 1
ATOM 982 C CA . ASP A 1 122 ? 39.434 -23.711 -2.164 1.00 51.59 122 ASP A CA 1
ATOM 983 C C . ASP A 1 122 ? 40.561 -23.832 -1.122 1.00 51.59 122 ASP A C 1
ATOM 985 O O . ASP A 1 122 ? 41.620 -24.406 -1.396 1.00 51.59 122 ASP A O 1
ATOM 989 N N . SER A 1 123 ? 40.328 -23.329 0.096 1.00 51.03 123 SER A N 1
ATOM 990 C CA . SER A 1 123 ? 41.313 -23.345 1.187 1.00 51.03 123 SER A CA 1
ATOM 991 C C . SER A 1 123 ? 41.598 -24.754 1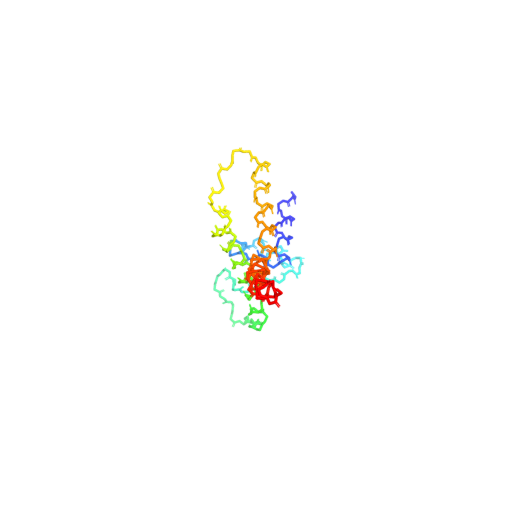.718 1.00 51.03 123 SER A C 1
ATOM 993 O O . SER A 1 123 ? 42.712 -25.026 2.169 1.00 51.03 123 SER A O 1
ATOM 995 N N . TYR A 1 124 ? 40.619 -25.663 1.646 1.00 53.53 124 TYR A N 1
ATOM 996 C CA . TYR A 1 124 ? 40.805 -27.071 2.007 1.00 53.53 124 TYR A CA 1
ATOM 997 C C . TYR A 1 124 ? 41.373 -27.874 0.835 1.00 53.53 124 TYR A C 1
ATOM 999 O O . TYR A 1 124 ? 42.298 -28.662 1.031 1.00 53.53 124 TYR A O 1
ATOM 1007 N N . PHE A 1 125 ? 40.892 -27.629 -0.389 1.00 50.28 125 PHE A N 1
ATOM 1008 C CA . PHE A 1 125 ? 41.347 -28.363 -1.573 1.00 50.28 125 PHE A CA 1
ATOM 1009 C C . PHE A 1 125 ? 42.838 -28.117 -1.866 1.00 50.28 125 PHE A C 1
ATOM 1011 O O . PHE A 1 125 ? 43.597 -29.068 -2.050 1.00 50.28 125 PHE A O 1
ATOM 1018 N N . ARG A 1 126 ? 43.305 -26.860 -1.782 1.00 50.19 126 ARG A N 1
ATOM 1019 C CA . ARG A 1 126 ? 44.739 -26.531 -1.910 1.00 50.19 126 ARG A CA 1
ATOM 1020 C C . ARG A 1 126 ? 45.613 -27.127 -0.804 1.00 50.19 126 ARG A C 1
ATOM 1022 O O . ARG A 1 126 ? 46.784 -27.384 -1.058 1.00 50.19 126 ARG A O 1
ATOM 1029 N N . LYS A 1 127 ? 45.077 -27.355 0.403 1.00 52.28 127 LYS A N 1
ATOM 1030 C CA . LYS A 1 127 ? 45.817 -28.041 1.475 1.00 52.28 127 LYS A CA 1
ATOM 1031 C C . LYS A 1 127 ? 45.923 -29.545 1.240 1.00 52.28 127 LYS A C 1
ATOM 1033 O O . LYS A 1 127 ? 46.967 -30.100 1.548 1.00 52.28 127 LYS A O 1
ATOM 1038 N N . LEU A 1 128 ? 44.892 -30.187 0.685 1.00 51.16 128 LEU A N 1
ATOM 1039 C CA . LEU A 1 128 ? 44.929 -31.625 0.398 1.00 51.16 128 LEU A CA 1
ATOM 1040 C C . LEU A 1 128 ? 45.936 -31.965 -0.714 1.00 51.16 128 LEU A C 1
ATOM 1042 O O . LEU A 1 128 ? 46.699 -32.913 -0.583 1.00 51.16 128 LEU A O 1
ATOM 1046 N N . VAL A 1 129 ? 45.966 -31.159 -1.782 1.00 53.69 129 VAL A N 1
ATOM 1047 C CA . VAL A 1 129 ? 46.842 -31.375 -2.953 1.00 53.69 129 VAL A CA 1
ATOM 1048 C C . VAL A 1 129 ? 48.332 -31.146 -2.641 1.00 53.69 129 VAL A C 1
ATOM 1050 O O . VAL A 1 129 ? 49.185 -31.678 -3.338 1.00 53.69 129 VAL A O 1
ATOM 1053 N N . MET A 1 130 ? 48.664 -30.402 -1.581 1.00 50.50 130 MET A N 1
ATOM 1054 C CA . MET A 1 130 ? 50.048 -30.127 -1.149 1.00 50.50 130 MET A CA 1
ATOM 1055 C C . MET A 1 130 ? 50.628 -31.185 -0.182 1.00 50.50 130 MET A C 1
ATOM 1057 O O . MET A 1 130 ? 51.631 -30.919 0.477 1.00 50.50 130 MET A O 1
ATOM 1061 N N . ILE A 1 131 ? 49.974 -32.345 -0.030 1.00 50.53 131 ILE A N 1
ATOM 1062 C CA . ILE A 1 131 ? 50.347 -33.415 0.925 1.00 50.53 131 ILE A CA 1
ATOM 1063 C C . ILE A 1 131 ? 50.596 -34.767 0.197 1.00 50.53 131 ILE A C 1
ATOM 1065 O O . ILE A 1 131 ? 50.731 -35.810 0.835 1.00 50.53 131 ILE A O 1
ATOM 1069 N N . GLN A 1 132 ? 50.708 -34.751 -1.139 1.00 41.59 132 GLN A N 1
ATOM 1070 C CA . GLN A 1 132 ? 51.163 -35.879 -1.973 1.00 41.59 132 GLN A CA 1
ATOM 1071 C C . GLN A 1 132 ? 52.504 -35.579 -2.648 1.00 41.59 132 GLN A C 1
ATOM 1073 O O . GLN A 1 132 ? 52.737 -34.392 -2.965 1.00 41.59 132 GLN A O 1
#

Solvent-accessible surface area (backbone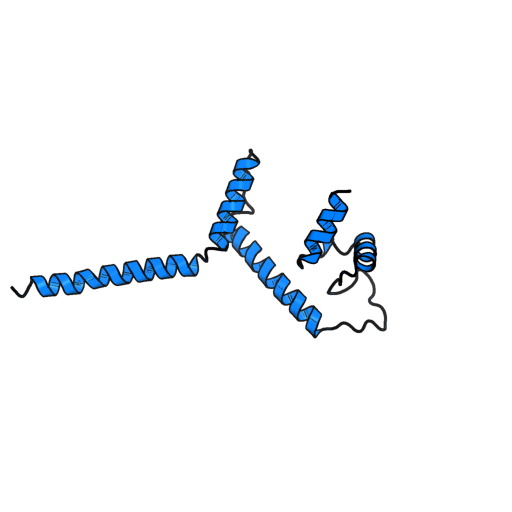 atoms only — not comparable to full-atom values): 8072 Å² total; per-residue (Å²): 122,64,67,72,48,54,58,58,51,52,39,74,76,64,63,74,53,83,83,62,70,40,76,63,50,53,50,52,26,60,78,66,73,49,87,76,81,68,85,74,92,69,84,80,67,98,78,73,83,72,60,64,68,58,44,47,52,59,48,51,58,47,50,53,52,54,49,53,53,48,50,40,35,69,76,60,42,61,83,68,76,79,64,92,46,68,67,65,43,50,51,52,51,51,52,40,54,48,53,62,70,58,42,53,71,58,54,51,46,52,54,48,50,51,50,56,52,53,68,54,48,57,63,53,54,60,56,59,68,72,74,114

Organism: NCBI:txid52693

Sequence (132 aa):
MSDTKIKSEFIRHGFWHKVYRNRENLKLCKVKGIRLSGPARGRPPQNDVIDKKQDYVDICERIEVERKFSLAKFKCGLGLIRLRLLDTGLCTIALSIVVLNLNLRKVLCAHFQFFMLGLNGDSYFRKLVMIQ